Protein AF-A0A6J1VZ74-F1 (afdb_monomer_lite)

pLDDT: mean 82.67, std 11.35, range [50.5, 93.56]

Structure (mmCIF, N/CA/C/O backbone):
data_AF-A0A6J1VZ74-F1
#
_entry.id   AF-A0A6J1VZ74-F1
#
loop_
_atom_site.group_PDB
_atom_site.id
_atom_site.type_symbol
_atom_site.label_atom_id
_atom_site.label_alt_id
_atom_site.label_comp_id
_atom_site.label_asym_id
_atom_site.label_entity_id
_atom_site.label_seq_id
_atom_site.pdbx_PDB_ins_code
_atom_site.Cartn_x
_atom_site.Cartn_y
_atom_site.Cartn_z
_atom_site.occupancy
_atom_site.B_iso_or_equiv
_atom_site.auth_seq_id
_atom_site.auth_comp_id
_atom_site.auth_asym_id
_atom_site.auth_atom_id
_atom_site.pdbx_PDB_model_num
ATOM 1 N N . MET A 1 1 ? 2.081 4.380 -15.246 1.00 67.69 1 MET A N 1
ATOM 2 C CA . MET A 1 1 ? 1.152 3.695 -14.317 1.00 67.69 1 MET A CA 1
ATOM 3 C C . MET A 1 1 ? -0.231 3.651 -14.961 1.00 67.69 1 MET A C 1
ATOM 5 O O . MET A 1 1 ? -0.817 4.709 -15.152 1.00 67.69 1 MET A O 1
ATOM 9 N N . MET A 1 2 ? -0.702 2.467 -15.369 1.00 86.69 2 MET A N 1
ATOM 10 C CA . MET A 1 2 ? -1.910 2.287 -16.198 1.00 86.69 2 MET A CA 1
ATOM 11 C C . MET A 1 2 ? -3.192 2.810 -15.534 1.00 86.69 2 MET A C 1
ATOM 13 O O . MET A 1 2 ? -3.996 3.455 -16.192 1.00 86.69 2 MET A O 1
ATOM 17 N N . LEU A 1 3 ? -3.328 2.641 -14.216 1.00 87.62 3 LEU A N 1
ATOM 18 C CA . LEU A 1 3 ? -4.495 3.093 -13.447 1.00 87.62 3 LEU A CA 1
ATOM 19 C C . LEU A 1 3 ? -4.789 4.593 -13.591 1.00 87.62 3 LEU A C 1
ATOM 21 O O . LEU A 1 3 ? -5.944 4.988 -13.701 1.00 87.62 3 LEU A O 1
ATOM 25 N N . ARG A 1 4 ? -3.753 5.433 -13.704 1.00 87.75 4 ARG A N 1
ATOM 26 C CA . ARG A 1 4 ? -3.941 6.876 -13.914 1.00 87.75 4 ARG A CA 1
ATOM 27 C C . ARG A 1 4 ? -4.560 7.208 -15.274 1.00 87.75 4 ARG A C 1
ATOM 29 O O . ARG A 1 4 ? -5.270 8.198 -15.365 1.00 87.75 4 ARG A O 1
ATOM 36 N N . LYS A 1 5 ? -4.322 6.386 -16.307 1.00 91.00 5 LYS A N 1
ATOM 37 C CA . LYS A 1 5 ? -4.948 6.559 -17.632 1.00 91.00 5 LYS A CA 1
ATOM 38 C C . LYS A 1 5 ? -6.454 6.291 -17.593 1.00 91.00 5 LYS A C 1
ATOM 40 O O . LYS A 1 5 ? -7.191 6.897 -18.353 1.00 91.00 5 LYS A O 1
ATOM 45 N N . PHE A 1 6 ? -6.895 5.429 -16.679 1.00 91.69 6 PHE A N 1
ATOM 46 C CA . PHE A 1 6 ? -8.303 5.106 -16.445 1.00 91.69 6 PHE A CA 1
ATOM 47 C C . PHE A 1 6 ? -8.945 5.979 -15.358 1.00 91.69 6 PHE A C 1
ATOM 49 O O . PHE A 1 6 ? -9.950 5.598 -14.772 1.00 91.69 6 PHE A O 1
ATOM 56 N N . ASN A 1 7 ? -8.357 7.141 -15.062 1.00 91.38 7 ASN A N 1
ATOM 57 C CA . ASN A 1 7 ? -8.854 8.069 -14.050 1.00 91.38 7 ASN A CA 1
ATOM 58 C C . ASN A 1 7 ? -8.934 7.477 -12.626 1.00 91.38 7 ASN A C 1
ATOM 60 O O . ASN A 1 7 ? -9.782 7.865 -11.827 1.00 91.38 7 ASN A O 1
ATOM 64 N N . PHE A 1 8 ? -8.006 6.570 -12.288 1.00 90.44 8 PHE A N 1
ATOM 65 C CA . PHE A 1 8 ? -7.778 6.084 -10.924 1.00 90.44 8 PHE A CA 1
ATOM 66 C C . PHE A 1 8 ? -6.462 6.657 -10.366 1.00 90.44 8 PHE A C 1
ATOM 68 O O . PHE A 1 8 ? -5.378 6.076 -10.563 1.00 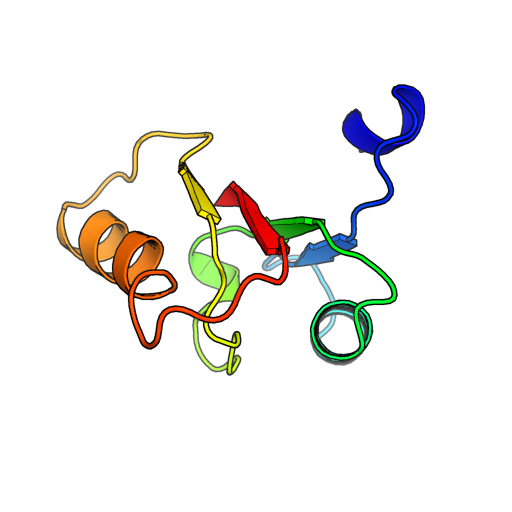90.44 8 PHE A O 1
ATOM 75 N N . PRO A 1 9 ? -6.512 7.811 -9.667 1.00 91.75 9 PRO A N 1
ATOM 76 C CA . PRO A 1 9 ? -5.347 8.399 -9.025 1.00 91.75 9 PRO A CA 1
ATOM 77 C C . PRO A 1 9 ? -4.723 7.417 -8.039 1.00 91.75 9 PRO A C 1
ATOM 79 O O . PRO A 1 9 ? -5.374 6.883 -7.144 1.00 91.75 9 PRO A O 1
ATOM 82 N N . SER A 1 10 ? -3.429 7.184 -8.206 1.00 92.69 10 SER A N 1
ATOM 83 C CA . SER A 1 10 ? -2.713 6.151 -7.467 1.00 92.69 10 SER A CA 1
ATOM 84 C C . SER A 1 10 ? -1.250 6.529 -7.287 1.00 92.69 10 SER A C 1
ATOM 86 O O . SER A 1 10 ? -0.672 7.272 -8.093 1.00 92.69 10 SER A O 1
ATOM 88 N N . VAL A 1 11 ? -0.642 6.027 -6.218 1.00 93.56 11 VAL A N 1
ATOM 89 C CA . VAL A 1 11 ? 0.770 6.240 -5.893 1.00 93.56 11 VAL A CA 1
ATOM 90 C C . VAL A 1 11 ? 1.497 4.899 -5.819 1.00 93.56 11 VAL A C 1
ATOM 92 O O . VAL A 1 11 ? 0.909 3.896 -5.432 1.00 93.56 11 VAL A O 1
ATOM 95 N N . ALA A 1 12 ? 2.758 4.871 -6.244 1.00 91.94 12 ALA A N 1
ATOM 96 C CA . ALA A 1 12 ? 3.582 3.667 -6.243 1.00 91.94 12 ALA A CA 1
ATOM 97 C C . ALA A 1 12 ? 4.614 3.705 -5.106 1.00 91.94 12 ALA A C 1
ATOM 99 O O . ALA A 1 12 ? 5.053 4.785 -4.701 1.00 91.94 12 ALA A O 1
ATOM 100 N N . LEU A 1 13 ? 5.007 2.531 -4.614 1.00 91.19 13 LEU A N 1
ATOM 101 C CA . LEU A 1 13 ? 5.992 2.347 -3.554 1.00 91.19 13 LEU A CA 1
ATOM 102 C C . LEU A 1 13 ? 6.765 1.046 -3.815 1.00 91.19 13 LEU A C 1
ATOM 104 O O . LEU A 1 13 ? 6.258 -0.047 -3.615 1.00 91.19 13 LEU A O 1
ATOM 108 N N . HIS A 1 14 ? 8.000 1.146 -4.301 1.00 89.94 14 HIS A N 1
ATOM 109 C CA . HIS A 1 14 ? 8.815 -0.018 -4.673 1.00 89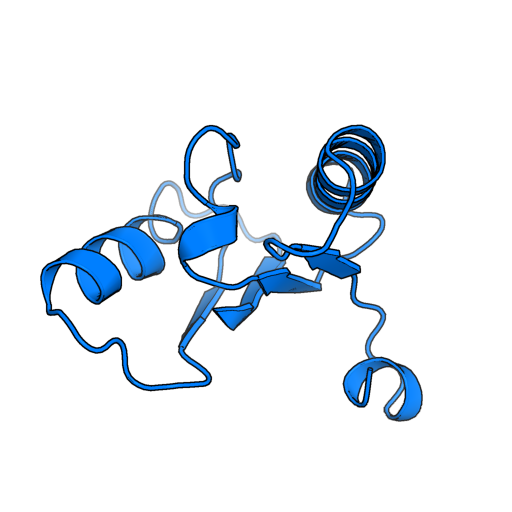.94 14 HIS A CA 1
ATOM 110 C C . HIS A 1 14 ? 10.301 0.203 -4.359 1.00 89.94 14 HIS A C 1
ATOM 112 O O . HIS A 1 14 ? 10.726 1.314 -4.040 1.00 89.94 14 HIS A O 1
ATOM 118 N N . SER A 1 15 ? 11.103 -0.861 -4.453 1.00 87.00 15 SER A N 1
ATOM 119 C CA . SER A 1 15 ? 12.525 -0.886 -4.067 1.00 87.00 15 SER A CA 1
ATOM 120 C C . SER A 1 15 ? 13.398 0.131 -4.807 1.00 87.00 15 SER A C 1
ATOM 122 O O . SER A 1 15 ? 14.251 0.763 -4.194 1.00 87.00 15 SER A O 1
ATOM 124 N N . MET A 1 16 ? 13.145 0.338 -6.101 1.00 90.12 16 MET A N 1
ATOM 125 C CA . MET A 1 16 ? 13.901 1.287 -6.934 1.00 90.12 16 MET A CA 1
ATOM 126 C C . MET A 1 16 ? 13.651 2.772 -6.599 1.00 90.12 16 MET A C 1
ATOM 128 O O . MET A 1 16 ? 14.282 3.649 -7.183 1.00 90.12 16 MET A O 1
ATOM 132 N N . MET A 1 17 ? 12.733 3.090 -5.679 1.00 90.88 17 MET A N 1
ATOM 133 C CA . MET A 1 17 ? 12.499 4.467 -5.239 1.00 90.88 17 MET A CA 1
ATOM 134 C C . MET A 1 17 ? 13.490 4.885 -4.153 1.00 90.88 17 MET A C 1
ATOM 136 O O . MET A 1 17 ? 13.707 4.172 -3.164 1.00 90.88 17 MET A O 1
ATOM 140 N N . LYS A 1 18 ? 13.999 6.119 -4.260 1.00 91.38 18 LYS A N 1
ATOM 141 C CA . LYS A 1 18 ? 14.800 6.729 -3.189 1.00 91.38 18 LYS A CA 1
ATOM 142 C C . LYS A 1 18 ? 13.980 6.770 -1.896 1.00 91.38 18 LYS A C 1
ATOM 144 O O . LYS A 1 18 ? 12.774 7.016 -1.928 1.00 91.38 18 LYS A O 1
ATOM 149 N N . GLN A 1 19 ? 14.627 6.595 -0.743 1.00 87.75 19 GLN A N 1
ATOM 150 C CA . GLN A 1 19 ? 13.948 6.546 0.561 1.00 87.75 19 GLN A CA 1
ATOM 151 C C . GLN A 1 19 ? 13.020 7.759 0.792 1.00 87.75 19 GLN A C 1
ATOM 153 O O . GLN A 1 19 ? 11.865 7.590 1.176 1.00 87.75 19 GLN A O 1
ATOM 158 N N . LYS A 1 20 ? 13.477 8.976 0.460 1.00 91.00 20 LYS A N 1
ATOM 159 C CA . LYS A 1 20 ? 12.671 10.211 0.542 1.00 91.00 20 LYS A CA 1
ATOM 160 C C . LYS A 1 20 ? 11.388 10.141 -0.297 1.00 91.00 20 LYS A C 1
ATOM 162 O O . LYS A 1 20 ? 10.338 10.597 0.143 1.00 91.00 20 LYS A O 1
ATOM 167 N N . GLN A 1 21 ? 11.454 9.543 -1.489 1.00 92.06 21 GLN A N 1
ATOM 168 C CA . GLN A 1 21 ? 10.288 9.368 -2.359 1.00 92.06 21 GLN A CA 1
ATOM 169 C C . GLN A 1 21 ? 9.312 8.340 -1.783 1.00 92.06 21 GLN A C 1
ATOM 171 O O . GLN A 1 21 ? 8.107 8.562 -1.855 1.00 92.06 21 GLN A O 1
ATOM 176 N N . ARG A 1 22 ? 9.814 7.256 -1.173 1.00 90.50 22 ARG A N 1
ATOM 177 C CA . ARG A 1 22 ? 8.975 6.254 -0.494 1.00 90.50 22 ARG A CA 1
ATOM 178 C C . ARG A 1 22 ? 8.198 6.868 0.668 1.00 90.50 22 ARG A C 1
ATOM 180 O O . ARG A 1 22 ? 6.987 6.687 0.740 1.00 90.50 22 ARG A O 1
ATOM 187 N N . PHE A 1 23 ? 8.858 7.663 1.512 1.00 89.94 23 PHE A N 1
ATOM 188 C CA . PHE A 1 23 ? 8.186 8.381 2.600 1.00 89.94 23 PHE A CA 1
ATOM 189 C C . PHE A 1 23 ? 7.164 9.400 2.090 1.00 89.94 23 PHE A C 1
ATOM 191 O O . PHE A 1 23 ? 6.051 9.445 2.602 1.00 89.94 23 PHE A O 1
ATOM 198 N N . ALA A 1 24 ? 7.493 10.173 1.051 1.00 92.94 24 ALA A N 1
ATOM 199 C CA . ALA A 1 24 ? 6.555 11.131 0.467 1.00 92.94 24 ALA A CA 1
ATOM 200 C C . ALA A 1 24 ? 5.331 10.445 -0.170 1.00 92.94 24 ALA A C 1
ATOM 202 O O . ALA A 1 24 ? 4.208 10.924 -0.026 1.00 92.94 24 ALA A O 1
ATOM 203 N N . ALA A 1 25 ? 5.531 9.319 -0.861 1.00 91.81 25 ALA A N 1
ATOM 204 C CA . ALA A 1 25 ? 4.454 8.508 -1.422 1.00 91.81 25 ALA A CA 1
ATOM 205 C C . ALA A 1 25 ? 3.535 7.959 -0.325 1.00 91.81 25 ALA A C 1
ATOM 207 O O . ALA A 1 25 ? 2.314 8.093 -0.411 1.00 91.81 25 ALA A O 1
ATOM 208 N N . LEU A 1 26 ? 4.132 7.409 0.734 1.00 90.50 26 LEU A N 1
ATOM 209 C CA . LEU A 1 26 ? 3.402 6.885 1.878 1.00 90.50 26 LEU A CA 1
ATOM 210 C C . LEU A 1 26 ? 2.644 7.985 2.628 1.00 90.50 26 LEU A C 1
ATOM 212 O O . LEU A 1 26 ? 1.494 7.775 2.991 1.00 90.50 26 LEU A O 1
ATOM 216 N N . ALA A 1 27 ? 3.240 9.165 2.812 1.00 92.06 27 ALA A N 1
ATOM 217 C CA . ALA A 1 27 ? 2.580 10.307 3.440 1.00 92.06 27 ALA A CA 1
ATOM 218 C C . ALA A 1 27 ? 1.331 10.737 2.658 1.00 92.06 27 ALA A C 1
ATOM 220 O O . ALA A 1 27 ? 0.277 10.925 3.256 1.00 92.06 27 ALA A O 1
ATOM 221 N N . LYS A 1 28 ? 1.419 10.804 1.322 1.00 93.12 28 LYS A N 1
ATOM 222 C CA . LYS A 1 28 ? 0.276 11.123 0.449 1.00 93.12 28 LYS A CA 1
ATOM 223 C C . LYS A 1 28 ? -0.828 10.060 0.494 1.00 93.12 28 LYS A C 1
ATOM 225 O O . LYS A 1 28 ? -1.999 10.384 0.325 1.00 93.12 28 LYS A O 1
ATOM 230 N N . PHE A 1 29 ? -0.465 8.796 0.700 1.00 91.31 29 PHE A N 1
ATOM 231 C CA . PHE A 1 29 ? -1.441 7.730 0.913 1.00 91.31 29 PHE A CA 1
ATOM 232 C C . PHE A 1 29 ? -2.095 7.839 2.299 1.00 91.31 29 PHE A C 1
ATOM 234 O O . PHE A 1 29 ? -3.317 7.829 2.406 1.00 91.31 29 PHE A O 1
ATOM 241 N N . LYS A 1 30 ? -1.297 8.039 3.359 1.00 87.94 30 LYS A N 1
ATOM 242 C CA . LYS A 1 30 ? -1.778 8.223 4.740 1.00 87.94 30 LYS A CA 1
ATOM 243 C C . LYS A 1 30 ? -2.710 9.432 4.880 1.00 87.94 30 LYS A C 1
ATOM 245 O O . LYS A 1 30 ? -3.686 9.356 5.616 1.00 87.94 30 LYS A O 1
ATOM 250 N N . SER A 1 31 ? -2.450 10.519 4.155 1.00 91.19 31 SER A N 1
ATOM 251 C CA . SER A 1 31 ? -3.302 11.714 4.142 1.00 91.19 31 SER A CA 1
ATOM 252 C C . SER A 1 31 ? -4.540 11.596 3.244 1.00 91.19 31 SER A C 1
ATOM 254 O O . SER A 1 31 ? -5.251 12.579 3.066 1.00 91.19 31 SER A O 1
ATOM 256 N N . SER A 1 32 ? -4.812 10.420 2.661 1.00 89.19 32 SER A N 1
ATOM 257 C CA . SER A 1 32 ? -5.928 10.176 1.731 1.00 89.19 32 SER A CA 1
ATOM 258 C C . SER A 1 32 ? -5.913 11.017 0.445 1.00 89.19 32 SER A C 1
ATOM 260 O O . SER A 1 32 ? -6.896 11.012 -0.295 1.00 89.19 32 SER A O 1
ATOM 262 N N . VAL A 1 33 ? -4.793 11.682 0.118 1.00 92.06 33 VAL A N 1
ATOM 263 C CA . VAL A 1 33 ? -4.604 12.368 -1.178 1.00 92.06 33 VAL A CA 1
ATOM 264 C C . VAL A 1 33 ? -4.653 11.355 -2.323 1.00 92.06 33 VAL A C 1
ATOM 266 O O . VAL A 1 33 ? -5.221 11.626 -3.377 1.00 92.06 33 VAL A O 1
ATOM 269 N N . PHE A 1 34 ? -4.096 10.162 -2.102 1.00 92.12 34 PHE A N 1
ATOM 270 C CA . PHE A 1 34 ? -4.316 9.003 -2.961 1.00 92.12 34 PHE A CA 1
ATOM 271 C C . PHE A 1 34 ? -4.981 7.892 -2.157 1.00 92.12 34 PHE A C 1
ATOM 273 O O . PHE A 1 34 ? -4.475 7.505 -1.108 1.00 92.12 34 PHE A O 1
ATOM 280 N N . LYS A 1 35 ? -6.07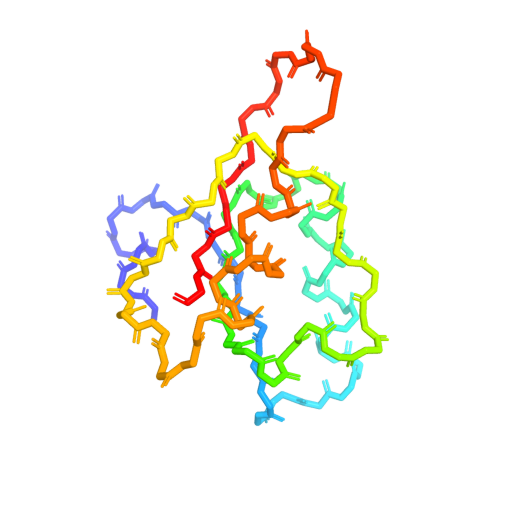9 7.340 -2.682 1.00 90.88 35 LYS A N 1
ATOM 281 C CA . LYS A 1 35 ? -6.792 6.202 -2.074 1.00 90.88 35 LYS A CA 1
ATOM 282 C C . LYS A 1 35 ? -6.242 4.838 -2.499 1.00 90.88 35 LYS A C 1
ATOM 284 O O . LYS A 1 35 ? -6.616 3.818 -1.926 1.00 90.88 35 LYS A O 1
ATOM 289 N N . ILE A 1 36 ? -5.366 4.820 -3.506 1.00 92.38 36 ILE A N 1
ATOM 290 C CA . ILE A 1 36 ? -4.788 3.607 -4.088 1.00 92.38 36 ILE A CA 1
ATOM 291 C C . ILE A 1 36 ? -3.265 3.673 -3.973 1.00 92.38 36 ILE A C 1
ATOM 293 O O . ILE A 1 36 ? -2.627 4.573 -4.535 1.00 92.38 36 ILE A O 1
ATOM 297 N N . LEU A 1 37 ? -2.689 2.696 -3.277 1.00 92.50 37 LEU A N 1
ATOM 298 C CA . LEU A 1 37 ? -1.249 2.469 -3.177 1.00 92.50 37 LEU A CA 1
ATOM 299 C C . LEU A 1 37 ? -0.898 1.184 -3.927 1.00 92.50 37 LEU A C 1
ATOM 301 O O . LEU A 1 37 ? -1.510 0.149 -3.693 1.00 92.50 37 LEU A O 1
ATOM 305 N N . ILE A 1 38 ? 0.091 1.243 -4.814 1.00 92.12 38 ILE A N 1
ATOM 306 C CA . ILE A 1 38 ? 0.677 0.063 -5.459 1.00 92.12 38 ILE A CA 1
ATOM 307 C C . ILE A 1 38 ? 2.057 -0.157 -4.871 1.00 92.12 38 ILE A C 1
ATOM 309 O O . ILE A 1 38 ? 2.903 0.736 -4.938 1.00 92.12 38 ILE A O 1
ATOM 313 N N . ALA A 1 39 ? 2.287 -1.333 -4.314 1.00 89.94 39 ALA A N 1
ATOM 314 C CA . ALA A 1 39 ? 3.519 -1.696 -3.653 1.00 89.94 39 ALA A CA 1
ATOM 315 C C . ALA A 1 39 ? 4.093 -3.005 -4.199 1.00 89.94 39 ALA A C 1
ATOM 317 O O . ALA A 1 39 ? 3.407 -3.764 -4.866 1.00 89.94 39 ALA A O 1
ATOM 318 N N . THR A 1 40 ? 5.368 -3.260 -3.916 1.00 88.75 40 THR A N 1
ATOM 319 C CA . THR A 1 40 ? 5.955 -4.605 -4.010 1.00 88.75 40 THR A CA 1
ATOM 320 C C . THR A 1 40 ? 6.304 -5.108 -2.612 1.00 88.75 40 THR A C 1
ATOM 322 O O . THR A 1 40 ? 6.388 -4.326 -1.664 1.00 88.75 40 THR A O 1
ATOM 325 N N . ASP A 1 41 ? 6.575 -6.403 -2.456 1.00 74.88 41 ASP A N 1
ATOM 326 C CA . ASP A 1 41 ? 6.866 -6.995 -1.137 1.00 74.88 41 ASP A CA 1
ATOM 327 C C . ASP A 1 41 ? 8.092 -6.392 -0.438 1.00 74.88 41 ASP A C 1
ATOM 329 O O . ASP A 1 41 ? 8.137 -6.281 0.789 1.00 74.88 41 ASP A O 1
ATOM 333 N N . VAL A 1 42 ? 9.084 -5.945 -1.215 1.00 68.69 42 VAL A N 1
ATOM 334 C CA . VAL A 1 42 ? 10.288 -5.270 -0.694 1.00 68.69 42 VAL A CA 1
ATOM 335 C C . VAL A 1 42 ? 9.945 -3.922 -0.059 1.00 68.69 42 VAL A C 1
ATOM 337 O O . VAL A 1 42 ? 10.635 -3.436 0.835 1.00 68.69 42 VAL A O 1
ATOM 340 N N . ALA A 1 43 ? 8.851 -3.323 -0.501 1.00 58.91 43 ALA A N 1
ATOM 341 C CA . ALA A 1 43 ? 8.452 -1.980 -0.161 1.00 58.91 43 ALA A CA 1
ATOM 342 C C . ALA A 1 43 ? 7.787 -1.883 1.229 1.00 58.91 43 ALA A C 1
ATOM 344 O O . ALA A 1 43 ? 7.716 -0.801 1.800 1.00 58.91 43 ALA A O 1
ATOM 345 N N . ALA A 1 44 ? 7.360 -3.008 1.811 1.00 56.84 44 ALA A N 1
ATOM 346 C CA . ALA A 1 44 ? 6.708 -3.056 3.122 1.00 56.84 44 ALA A CA 1
ATOM 347 C C . ALA A 1 44 ? 7.679 -3.246 4.307 1.00 56.84 44 ALA A C 1
ATOM 349 O O . ALA A 1 44 ? 7.273 -3.131 5.464 1.00 56.84 44 ALA A O 1
ATOM 350 N N . ARG A 1 45 ? 8.963 -3.548 4.062 1.00 66.00 45 ARG A N 1
ATOM 351 C CA . ARG A 1 45 ? 9.951 -3.740 5.137 1.00 66.00 45 ARG A CA 1
ATOM 352 C C . ARG A 1 45 ? 10.490 -2.391 5.617 1.00 66.00 45 ARG A C 1
ATOM 354 O O . ARG A 1 45 ? 11.098 -1.653 4.849 1.00 66.00 45 ARG A O 1
ATOM 361 N N . GLY A 1 46 ? 10.256 -2.074 6.892 1.00 65.94 46 GLY A N 1
ATOM 362 C CA . GLY A 1 46 ? 10.689 -0.815 7.516 1.00 65.94 46 GLY A CA 1
ATOM 363 C C . GLY A 1 46 ? 9.795 0.393 7.215 1.00 65.94 46 GLY A C 1
ATOM 364 O O . GLY A 1 46 ? 10.150 1.513 7.572 1.00 65.94 46 GLY A O 1
ATOM 365 N N . LEU A 1 47 ? 8.643 0.185 6.569 1.00 74.62 47 LEU A N 1
ATOM 366 C CA . LEU A 1 47 ? 7.642 1.224 6.346 1.00 74.62 47 LEU A CA 1
ATOM 367 C C 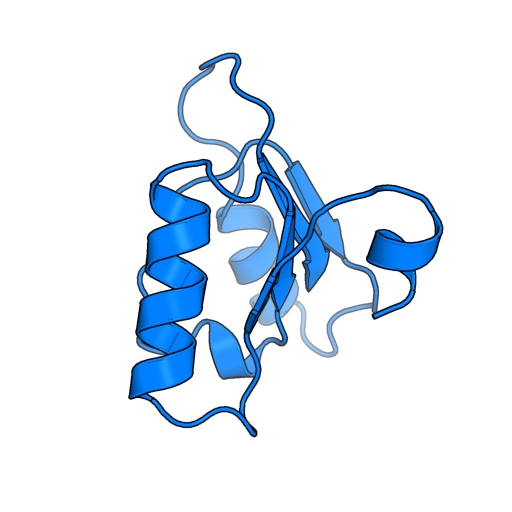. LEU A 1 47 ? 6.339 0.848 7.046 1.00 74.62 47 LEU A C 1
ATOM 369 O O . LEU A 1 47 ? 5.770 -0.220 6.824 1.00 74.62 47 LEU A O 1
ATOM 373 N N . ASP A 1 48 ? 5.877 1.753 7.901 1.00 79.25 48 ASP A N 1
ATOM 374 C CA . ASP A 1 48 ? 4.603 1.628 8.594 1.00 79.25 48 ASP A CA 1
ATOM 375 C C . ASP A 1 48 ? 3.453 1.971 7.635 1.00 79.25 48 ASP A C 1
ATOM 377 O O . ASP A 1 48 ? 3.072 3.134 7.475 1.00 79.25 48 ASP A O 1
ATOM 381 N N . ILE A 1 49 ? 2.953 0.956 6.929 1.00 81.50 49 ILE A N 1
ATOM 382 C CA . ILE A 1 49 ? 1.762 1.065 6.083 1.00 81.50 49 ILE A CA 1
ATOM 383 C C . ILE A 1 49 ? 0.528 0.938 6.986 1.00 81.50 49 ILE A C 1
ATOM 385 O O . ILE A 1 49 ? 0.418 -0.078 7.686 1.00 81.50 49 ILE A O 1
ATOM 389 N N . PRO A 1 50 ? -0.392 1.926 6.960 1.00 78.19 50 PRO A N 1
ATOM 390 C CA . PRO A 1 50 ? -1.579 1.908 7.806 1.00 78.19 50 PRO A CA 1
ATOM 391 C C . PRO A 1 50 ? -2.490 0.732 7.444 1.00 78.19 50 PRO A C 1
ATOM 393 O O . PRO A 1 50 ? -2.407 0.185 6.342 1.00 78.19 50 PRO A O 1
ATOM 396 N N . THR A 1 51 ? -3.401 0.381 8.350 1.00 83.62 51 THR A N 1
ATOM 397 C CA . THR A 1 51 ? -4.495 -0.539 8.031 1.00 83.62 51 THR A CA 1
ATOM 398 C C . THR A 1 51 ? -5.333 0.031 6.885 1.00 83.62 51 THR A C 1
ATOM 400 O O . THR A 1 51 ? -5.714 1.203 6.906 1.00 83.62 51 THR A O 1
ATOM 403 N N . VAL A 1 52 ? -5.623 -0.800 5.890 1.00 85.94 52 VAL A N 1
ATOM 404 C CA . VAL A 1 52 ? -6.441 -0.473 4.719 1.00 85.94 52 VAL A CA 1
ATOM 405 C C . VAL A 1 52 ? -7.726 -1.291 4.728 1.00 85.94 52 VAL A C 1
ATOM 407 O O . VAL A 1 52 ? -7.813 -2.325 5.385 1.00 85.94 52 VAL A O 1
ATOM 410 N N . GLN A 1 53 ? -8.735 -0.850 3.981 1.00 86.25 53 GLN A N 1
ATOM 411 C CA . GLN A 1 53 ? -9.970 -1.622 3.854 1.00 86.25 53 GLN A CA 1
ATOM 412 C C . GLN A 1 53 ? -9.804 -2.831 2.948 1.00 86.25 53 GLN A C 1
ATOM 414 O O . GLN A 1 53 ? -10.313 -3.908 3.246 1.00 86.25 53 GLN A O 1
ATOM 419 N N . VAL A 1 54 ? -9.087 -2.661 1.841 1.00 87.38 54 VAL A N 1
ATOM 420 C CA . VAL A 1 54 ? -8.975 -3.690 0.813 1.00 87.38 54 VAL A CA 1
ATOM 421 C C . VAL A 1 54 ? -7.512 -3.894 0.461 1.00 87.38 54 VAL A C 1
ATOM 423 O O . VAL A 1 54 ? -6.769 -2.942 0.219 1.00 87.38 54 VAL A O 1
ATOM 426 N N . VAL A 1 55 ? -7.110 -5.160 0.406 1.00 88.19 55 VAL A N 1
ATOM 427 C CA . VAL A 1 55 ? -5.824 -5.589 -0.141 1.00 88.19 55 VAL A CA 1
ATOM 428 C C . VAL A 1 55 ? -6.110 -6.439 -1.369 1.00 88.19 55 VAL A C 1
ATOM 430 O O . VAL A 1 55 ? -6.881 -7.392 -1.293 1.00 88.19 55 VAL A O 1
ATOM 433 N N . ILE A 1 56 ? -5.485 -6.096 -2.492 1.00 89.31 56 ILE A N 1
ATOM 434 C CA . ILE A 1 56 ? -5.569 -6.841 -3.746 1.00 89.31 56 ILE A CA 1
ATOM 435 C C . ILE A 1 56 ? -4.182 -7.409 -4.040 1.00 89.31 56 ILE A C 1
ATOM 437 O O . ILE A 1 56 ? -3.220 -6.667 -4.234 1.00 89.31 56 ILE A O 1
ATOM 441 N N . ASN A 1 57 ? -4.076 -8.733 -4.100 1.00 88.44 57 ASN A N 1
ATOM 442 C CA . ASN A 1 57 ? -2.880 -9.389 -4.619 1.00 88.44 57 ASN A CA 1
ATOM 443 C C . ASN A 1 57 ? -2.949 -9.359 -6.145 1.00 88.44 57 ASN A C 1
ATOM 445 O O . ASN A 1 57 ? -3.724 -10.115 -6.723 1.00 88.44 57 ASN A O 1
ATOM 449 N N . HIS A 1 58 ? -2.176 -8.484 -6.793 1.00 89.00 58 HIS A N 1
ATOM 450 C CA . HIS A 1 58 ? -2.147 -8.452 -8.258 1.00 89.00 5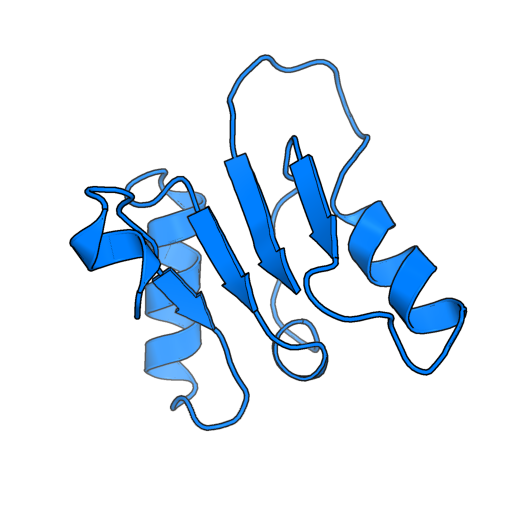8 HIS A CA 1
ATOM 451 C C . HIS A 1 58 ? -1.378 -9.659 -8.807 1.00 89.00 58 HIS A C 1
ATOM 453 O O . HIS A 1 58 ? -1.772 -10.269 -9.797 1.00 89.00 58 HIS A O 1
ATOM 459 N N . ASN A 1 59 ? -0.295 -10.029 -8.123 1.00 86.56 59 ASN A N 1
ATOM 460 C CA . ASN A 1 59 ? 0.474 -11.234 -8.396 1.00 86.56 59 ASN A CA 1
ATOM 461 C C . ASN A 1 59 ? 0.402 -12.183 -7.198 1.00 86.56 59 ASN A C 1
ATOM 463 O O . ASN A 1 59 ? 0.412 -11.744 -6.043 1.00 86.56 59 ASN A O 1
ATOM 467 N N . THR A 1 60 ? 0.372 -13.487 -7.478 1.00 83.94 60 THR A N 1
ATOM 468 C CA . THR A 1 60 ? 0.429 -14.521 -6.442 1.00 83.94 60 THR A CA 1
ATOM 469 C C . THR A 1 60 ? 1.761 -14.422 -5.691 1.00 83.94 60 THR A C 1
ATOM 471 O O . THR A 1 60 ? 2.819 -14.454 -6.324 1.00 83.94 60 THR A O 1
ATOM 474 N N . PRO A 1 61 ? 1.748 -14.294 -4.354 1.00 84.75 61 PRO A N 1
ATOM 475 C CA . PRO A 1 61 ? 2.976 -14.244 -3.574 1.00 84.75 61 PRO A CA 1
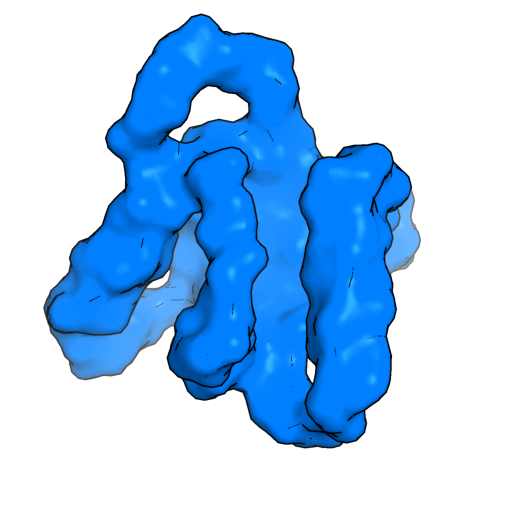ATOM 476 C C . PRO A 1 61 ? 3.713 -15.584 -3.652 1.00 84.75 61 PRO A C 1
ATOM 478 O O . PRO A 1 61 ? 3.107 -16.642 -3.509 1.00 84.75 61 PRO A O 1
ATOM 481 N N . GLY A 1 62 ? 5.038 -15.541 -3.814 1.00 84.50 62 GLY A N 1
ATOM 482 C CA . GLY A 1 62 ? 5.859 -16.755 -3.932 1.00 84.50 62 GLY A CA 1
ATOM 483 C C . GLY A 1 62 ? 5.991 -17.573 -2.640 1.00 84.50 62 GLY A C 1
ATOM 484 O O . GLY A 1 62 ? 6.465 -18.702 -2.681 1.00 84.50 62 GLY A O 1
ATOM 485 N N . LEU A 1 63 ? 5.592 -17.018 -1.488 1.00 87.38 63 LEU A N 1
ATOM 486 C CA . LEU A 1 63 ? 5.635 -17.690 -0.186 1.00 87.38 63 LEU A CA 1
ATOM 487 C C . LEU A 1 63 ? 4.342 -17.422 0.607 1.00 87.38 63 LEU A C 1
ATOM 489 O O . LEU A 1 63 ? 3.929 -16.261 0.703 1.00 87.38 63 LEU A O 1
ATOM 493 N N . PRO A 1 64 ? 3.764 -18.427 1.295 1.00 86.81 64 PRO A N 1
ATOM 494 C CA . PRO A 1 64 ? 2.561 -18.250 2.121 1.00 86.81 64 PRO A CA 1
ATOM 495 C C . PRO A 1 64 ? 2.698 -17.169 3.203 1.00 86.81 64 PRO A C 1
ATOM 497 O O . PRO A 1 64 ? 1.763 -16.425 3.489 1.00 86.81 64 PRO A O 1
ATOM 500 N N . LYS A 1 65 ? 3.896 -17.011 3.777 1.00 86.31 65 LYS A N 1
ATOM 501 C CA . LYS A 1 65 ? 4.171 -15.965 4.774 1.00 86.31 65 LYS A CA 1
ATOM 502 C C . LYS A 1 65 ? 3.963 -14.552 4.217 1.00 86.31 65 LYS A C 1
ATOM 504 O O . LYS A 1 65 ? 3.485 -13.674 4.931 1.00 86.31 65 LYS A O 1
ATOM 509 N N . ILE A 1 66 ? 4.310 -14.333 2.947 1.00 85.44 66 ILE A N 1
ATOM 510 C CA . ILE A 1 66 ? 4.119 -13.040 2.282 1.00 85.44 66 ILE A CA 1
ATOM 511 C C . ILE A 1 66 ? 2.624 -12.763 2.133 1.00 85.44 66 ILE A C 1
ATOM 513 O O . ILE A 1 66 ? 2.182 -11.671 2.479 1.00 85.44 66 ILE A O 1
ATOM 517 N N . TYR A 1 67 ? 1.838 -13.761 1.717 1.00 85.56 67 TYR A N 1
ATOM 518 C CA . TYR A 1 67 ? 0.381 -13.644 1.651 1.00 85.56 67 TYR A CA 1
ATOM 519 C C . TYR A 1 67 ? -0.214 -13.171 2.984 1.00 85.56 67 TYR A C 1
ATOM 521 O O . TYR A 1 67 ? -0.915 -12.161 3.012 1.00 85.56 67 TYR A O 1
ATOM 529 N N . ILE A 1 68 ? 0.139 -13.836 4.092 1.00 85.38 68 ILE A N 1
ATOM 530 C CA . ILE A 1 68 ? -0.339 -13.495 5.442 1.00 85.38 68 ILE A CA 1
ATOM 531 C C . ILE A 1 68 ? 0.023 -12.049 5.810 1.00 85.38 68 ILE A C 1
ATOM 533 O O . ILE A 1 68 ? -0.815 -11.307 6.317 1.00 85.38 68 ILE A O 1
ATOM 537 N N . HIS A 1 69 ? 1.249 -11.608 5.514 1.00 83.50 69 HIS A N 1
ATOM 538 C CA . HIS A 1 69 ? 1.665 -10.227 5.769 1.00 83.50 69 HIS A CA 1
ATOM 539 C C . HIS A 1 69 ? 0.905 -9.194 4.926 1.00 83.50 69 HIS A C 1
ATOM 541 O O . HIS A 1 69 ? 0.647 -8.093 5.416 1.00 83.50 69 HIS A O 1
ATOM 547 N N . ARG A 1 70 ? 0.572 -9.524 3.670 1.00 85.19 70 ARG A N 1
ATOM 548 C CA . ARG A 1 70 ? -0.199 -8.652 2.775 1.00 85.19 70 ARG A CA 1
ATOM 549 C C . ARG A 1 70 ? -1.629 -8.503 3.280 1.00 85.19 70 ARG A C 1
ATOM 551 O O . ARG A 1 70 ? -2.061 -7.384 3.540 1.00 85.19 70 ARG A O 1
ATOM 558 N N . VAL A 1 71 ? -2.339 -9.613 3.487 1.00 83.44 71 VAL A N 1
ATOM 559 C CA . VAL A 1 71 ? -3.737 -9.581 3.954 1.00 83.44 71 VAL A CA 1
ATOM 560 C C . VAL A 1 71 ? -3.857 -9.067 5.387 1.00 83.44 71 VAL A C 1
ATOM 562 O O . VAL A 1 71 ? -4.853 -8.442 5.720 1.00 83.44 71 VAL A O 1
ATOM 565 N N . GLY A 1 72 ? -2.812 -9.199 6.209 1.00 84.25 72 GLY A N 1
ATOM 566 C CA . GLY A 1 72 ? -2.748 -8.589 7.540 1.00 84.25 72 GLY A CA 1
ATOM 567 C C . GLY A 1 72 ? -2.738 -7.053 7.543 1.00 84.25 72 GLY A C 1
ATOM 568 O O . GLY A 1 72 ? -2.813 -6.451 8.613 1.00 84.25 72 GLY A O 1
ATOM 569 N N . ARG A 1 73 ? -2.638 -6.401 6.371 1.00 83.44 73 ARG A N 1
ATOM 570 C CA . ARG A 1 73 ? -2.845 -4.949 6.220 1.00 83.44 73 ARG A CA 1
ATOM 571 C C . ARG A 1 73 ? -4.316 -4.565 6.137 1.00 83.44 73 ARG A C 1
ATOM 573 O O . ARG A 1 73 ? -4.618 -3.391 6.310 1.00 83.44 73 ARG A O 1
ATOM 580 N N . THR A 1 74 ? -5.211 -5.518 5.901 1.00 78.88 74 THR A N 1
ATOM 581 C CA . THR A 1 74 ? -6.656 -5.338 6.063 1.00 78.88 74 THR A CA 1
ATOM 582 C C . THR A 1 74 ? -7.146 -6.034 7.340 1.00 78.88 74 THR A C 1
ATOM 584 O O . THR A 1 74 ? -6.379 -6.707 8.026 1.00 78.88 74 THR A O 1
ATOM 587 N N . ALA A 1 75 ? -8.412 -5.812 7.694 1.00 63.25 75 ALA A N 1
ATOM 588 C CA . ALA A 1 75 ? -9.110 -6.399 8.836 1.00 63.25 75 ALA A CA 1
ATOM 589 C C . ALA A 1 75 ? -8.588 -5.989 10.230 1.00 63.25 75 ALA A C 1
ATOM 591 O O . ALA A 1 75 ? -8.128 -6.825 11.003 1.00 63.25 75 ALA A O 1
ATOM 592 N N . ARG A 1 76 ? -8.758 -4.708 10.601 1.00 63.19 76 ARG A N 1
ATOM 593 C CA . ARG A 1 76 ? -8.954 -4.266 12.001 1.00 63.19 76 ARG A CA 1
ATOM 594 C C . ARG A 1 76 ? -9.870 -3.034 12.038 1.00 63.19 76 ARG A C 1
ATOM 596 O O . ARG A 1 76 ? -9.527 -2.016 11.450 1.00 63.19 76 ARG A O 1
ATOM 603 N N . ALA A 1 77 ? -10.979 -3.140 12.777 1.00 50.50 77 ALA A N 1
ATOM 604 C CA . ALA A 1 77 ? -11.999 -2.114 13.049 1.00 50.50 77 ALA A CA 1
ATOM 605 C C . ALA A 1 77 ? -12.870 -1.693 11.846 1.00 50.50 77 ALA A C 1
ATOM 607 O O . ALA A 1 77 ? -12.381 -1.107 10.887 1.00 50.50 77 ALA A O 1
ATOM 608 N N . GLY A 1 78 ? -14.182 -1.945 11.935 1.00 53.56 78 GLY A N 1
ATOM 609 C CA . GLY A 1 78 ? -15.206 -1.655 10.919 1.00 53.56 78 GLY A CA 1
ATOM 610 C C . GLY A 1 78 ? -15.435 -0.170 10.607 1.00 53.56 78 GLY A C 1
ATOM 611 O O . GLY A 1 78 ? -16.540 0.335 10.771 1.00 53.56 78 GLY A O 1
ATOM 612 N N . LYS A 1 79 ? -14.399 0.544 10.152 1.00 55.94 79 LYS A N 1
ATOM 613 C CA . LYS A 1 79 ? -14.460 1.944 9.718 1.00 55.94 79 LYS A CA 1
ATOM 614 C C . LYS A 1 79 ? -14.580 2.028 8.194 1.00 55.94 79 LYS A C 1
ATOM 616 O O . LYS A 1 79 ? -13.741 1.501 7.468 1.00 55.94 79 LYS A O 1
ATOM 621 N N . GLY A 1 80 ? -15.625 2.713 7.729 1.00 53.62 80 GLY A N 1
ATOM 622 C CA . GLY A 1 80 ? -16.095 2.809 6.340 1.00 53.62 80 GLY A CA 1
ATOM 623 C C . GLY A 1 80 ? -15.348 3.769 5.393 1.00 53.62 80 GLY A C 1
ATOM 624 O O . GLY A 1 80 ? -16.011 4.455 4.629 1.00 53.62 80 GLY A O 1
ATOM 625 N N . ASN A 1 81 ? -14.009 3.828 5.396 1.00 57.06 81 ASN A N 1
ATOM 626 C CA . ASN A 1 81 ? -13.233 4.621 4.420 1.00 57.06 81 ASN A CA 1
ATOM 627 C C . ASN A 1 81 ? -12.413 3.756 3.443 1.00 57.06 81 ASN A C 1
ATOM 629 O O . ASN A 1 81 ? -11.457 3.107 3.860 1.00 57.06 81 ASN A O 1
ATOM 633 N N . SER A 1 82 ? -12.722 3.790 2.140 1.00 61.00 82 SER A N 1
ATOM 634 C CA . SER A 1 82 ? -12.092 2.927 1.116 1.00 61.00 82 SER A CA 1
ATOM 635 C C . SER A 1 82 ? -10.686 3.329 0.704 1.00 61.00 82 SER A C 1
ATOM 637 O O . SER A 1 82 ? -10.480 4.242 -0.093 1.00 61.00 82 SER A O 1
ATOM 639 N N . LEU A 1 83 ? -9.721 2.575 1.236 1.00 63.53 83 LEU A N 1
ATOM 640 C CA . LEU A 1 83 ? -8.317 2.551 0.839 1.00 63.53 83 LEU A CA 1
ATOM 641 C C . LEU A 1 83 ? -7.977 1.163 0.289 1.00 63.53 83 LEU A C 1
ATOM 643 O O . LEU A 1 83 ? -8.288 0.153 0.928 1.00 63.53 83 LEU A O 1
ATOM 647 N N . VAL A 1 84 ? -7.335 1.130 -0.881 1.00 75.88 84 VAL A N 1
ATOM 648 C CA . VAL A 1 84 ? -6.947 -0.096 -1.592 1.00 75.88 84 VAL A CA 1
ATOM 649 C C . VAL A 1 84 ? -5.424 -0.169 -1.696 1.00 75.88 84 VAL A C 1
ATOM 651 O O . VAL A 1 84 ? -4.781 0.774 -2.165 1.00 75.88 84 VAL A O 1
ATOM 654 N N . LEU A 1 85 ? -4.847 -1.301 -1.294 1.00 77.75 85 LEU A N 1
ATOM 655 C CA . LEU A 1 85 ? -3.431 -1.621 -1.477 1.00 77.75 85 LEU A CA 1
ATOM 656 C C . LEU A 1 85 ? -3.278 -2.745 -2.508 1.00 77.75 85 LEU A C 1
ATOM 658 O O . LEU A 1 85 ? -3.793 -3.838 -2.288 1.00 77.75 85 LEU A O 1
ATOM 662 N N . LEU A 1 86 ? -2.547 -2.494 -3.595 1.00 77.06 86 LEU A N 1
ATOM 663 C CA . LEU A 1 86 ? -2.094 -3.533 -4.523 1.00 77.06 86 LEU A CA 1
ATOM 664 C C . LEU A 1 86 ? -0.661 -3.941 -4.182 1.00 77.06 86 LEU A C 1
ATOM 666 O O . LEU A 1 86 ? 0.173 -3.057 -3.989 1.00 77.06 86 LEU A O 1
ATOM 670 N N . VAL A 1 87 ? -0.381 -5.246 -4.123 1.00 74.88 87 VAL A N 1
ATOM 671 C CA . VAL A 1 87 ? 0.963 -5.803 -3.854 1.00 74.88 87 VAL A CA 1
ATOM 672 C C . VAL A 1 87 ? 1.384 -6.818 -4.915 1.00 74.88 87 VAL A C 1
ATOM 674 O O . VAL A 1 87 ? 0.488 -7.506 -5.464 1.00 74.88 87 VAL A O 1
#

Radius of gyration: 12.5 Å; chains: 1; bounding box: 31×31×31 Å

Sequence (87 aa):
MMLRKFNFPSVALHSMMKQKQRFAALAKFKSSVFKILIATDVAARGLDIPTVQVVINHNTPGLPKIYIHRVGRTARAGKGNSLVLLV

InterPro domains:
  IPR001650 Helicase, C-terminal domain-like [PF00271] (3-78)
  IPR001650 Helicase, C-terminal domain-like [PS51194] (1-87)
  IPR001650 Helicase, C-terminal domain-like [SM00490] (1-78)
  IPR027417 P-loop containing nucleoside triphosphate hydrolase [G3DSA:3.40.50.300] (1-87)
  IPR027417 P-loop containing nucleoside triphosphate hydrolase [SSF52540] (2-86)
  IPR050079 DEAD box RNA helicase [PTHR47959] (2-87)

Foldseek 3Di:
DVCVVVVQDEAEFEDPDDPVSNVVSQVCCVVVVHLEYEYDLVRPPPDDRAQAAEEDEPDDDPDVVSVCVRCVSYDDDPDPDHHYYYD

Secondary structure (DSSP, 8-state):
-HHHHTT--EEEE-TTS-HHHHHHHHHHHHTTS-SEEEE-GGGGTT--PPP-SEEE-SS--SSHHHHHHHHTTS-SS------EEE-

Organism: NCBI:txid8663